Protein AF-A0A529HVR4-F1 (afdb_monomer_lite)

Radius of gyration: 23.27 Å; chains: 1; bounding box: 55×46×53 Å

Foldseek 3Di:
DPQDFPPVQPPCSVVLSVLVCVLVVHDDDDDPDPPDDDDDDVPPPVPDDALVNLVSNLVSLVVSPVVGDDDPVRVVVSVVVNVVSVVVNVVRVVVVVVVVVVVVVVVVVCVVDVVVVVVVCVVVVVVVVVVVVVVVVVPDD

Structure (mmCIF, N/CA/C/O backbone):
data_AF-A0A529HVR4-F1
#
_entry.id   AF-A0A529HVR4-F1
#
loop_
_atom_site.group_PDB
_atom_site.id
_atom_site.type_symbol
_atom_site.label_atom_id
_atom_site.label_alt_id
_atom_site.label_comp_id
_atom_site.label_asym_id
_atom_site.label_entity_id
_atom_site.label_seq_id
_atom_site.pdbx_PDB_ins_code
_atom_site.Cartn_x
_atom_site.Cartn_y
_atom_site.Cartn_z
_atom_site.occupancy
_atom_site.B_iso_or_equiv
_atom_site.auth_seq_id
_atom_site.auth_comp_id
_atom_site.auth_asym_id
_atom_site.auth_atom_id
_atom_site.pdbx_PDB_model_num
ATOM 1 N N . ASN A 1 1 ? -24.835 -1.739 6.003 1.00 67.44 1 ASN A N 1
ATOM 2 C CA . ASN A 1 1 ? -23.398 -1.408 5.846 1.00 67.44 1 ASN A CA 1
ATOM 3 C C . ASN A 1 1 ? -23.011 -1.468 4.375 1.00 67.44 1 ASN A C 1
ATOM 5 O O . ASN A 1 1 ? -22.716 -2.547 3.888 1.00 67.44 1 ASN A O 1
ATOM 9 N N . HIS A 1 2 ? -23.071 -0.353 3.639 1.00 83.12 2 HIS A N 1
ATOM 10 C CA . HIS A 1 2 ? -22.723 -0.298 2.208 1.00 83.12 2 HIS A CA 1
ATOM 11 C C .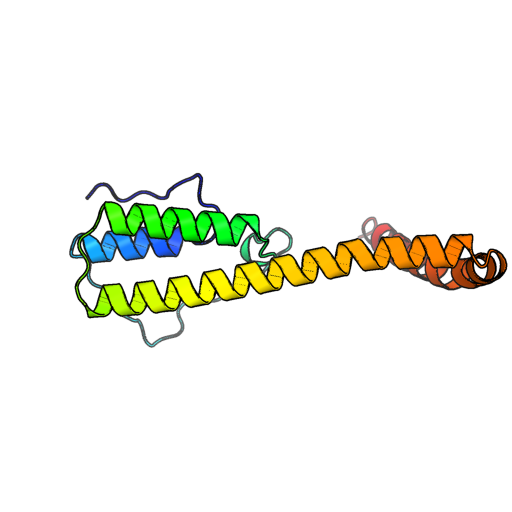 HIS A 1 2 ? -21.201 -0.468 2.005 1.00 83.12 2 HIS A C 1
ATOM 13 O O . HIS A 1 2 ? -20.483 0.512 1.840 1.00 83.12 2 HIS A O 1
ATOM 19 N N . LEU A 1 3 ? -20.697 -1.699 2.122 1.00 91.94 3 LEU A N 1
ATOM 20 C CA . LEU A 1 3 ? -19.314 -2.083 1.826 1.00 91.94 3 LEU A CA 1
ATOM 21 C C . LEU A 1 3 ? -19.280 -2.706 0.434 1.00 91.94 3 LEU A C 1
ATOM 23 O O . LEU A 1 3 ? -20.051 -3.623 0.152 1.00 91.94 3 LEU A O 1
ATOM 27 N N . ARG A 1 4 ? -18.428 -2.177 -0.439 1.00 92.62 4 ARG A N 1
ATOM 28 C CA . ARG A 1 4 ? -18.248 -2.642 -1.815 1.00 92.62 4 ARG A CA 1
ATOM 29 C C . ARG A 1 4 ? -16.787 -2.458 -2.200 1.00 92.62 4 ARG A C 1
ATOM 31 O O . ARG A 1 4 ? -16.124 -1.582 -1.652 1.00 92.62 4 ARG A O 1
ATOM 38 N N . TYR A 1 5 ? -16.313 -3.282 -3.127 1.00 94.12 5 TYR A N 1
ATOM 39 C CA . TYR A 1 5 ? -15.022 -3.052 -3.760 1.00 94.12 5 TYR A CA 1
ATOM 40 C C . TYR A 1 5 ? -15.064 -1.762 -4.579 1.00 94.12 5 TYR A C 1
ATOM 42 O O . TYR A 1 5 ? -16.069 -1.474 -5.233 1.00 94.12 5 TYR A O 1
ATOM 50 N N . ASP A 1 6 ? -13.965 -1.013 -4.556 1.00 91.50 6 ASP A N 1
ATOM 51 C CA . ASP A 1 6 ? -13.706 -0.010 -5.580 1.00 91.50 6 ASP A CA 1
ATOM 52 C C . ASP A 1 6 ? -13.197 -0.730 -6.829 1.00 91.50 6 ASP A C 1
ATOM 54 O O . ASP A 1 6 ? -12.057 -1.185 -6.878 1.00 91.50 6 ASP A O 1
ATOM 58 N N . GLU A 1 7 ? -14.050 -0.843 -7.844 1.00 90.88 7 GLU A N 1
ATOM 59 C CA . GLU A 1 7 ? -13.726 -1.533 -9.097 1.00 90.88 7 GLU A CA 1
ATOM 60 C C . GLU A 1 7 ? -12.603 -0.847 -9.896 1.00 90.88 7 GLU A C 1
ATOM 62 O O . GLU A 1 7 ? -12.062 -1.436 -10.834 1.00 90.88 7 GLU A O 1
ATOM 67 N N . LYS A 1 8 ? -12.223 0.386 -9.532 1.00 90.75 8 LYS A N 1
ATOM 68 C CA . LYS A 1 8 ? -11.086 1.096 -10.133 1.00 90.75 8 LYS A CA 1
ATOM 69 C C . LYS A 1 8 ? -9.754 0.714 -9.490 1.00 90.75 8 LYS A C 1
ATOM 71 O O . LYS A 1 8 ? -8.714 0.862 -10.134 1.00 90.75 8 LYS A O 1
ATOM 76 N N . LEU A 1 9 ? -9.765 0.200 -8.259 1.00 94.06 9 LEU A N 1
ATOM 77 C CA . LEU A 1 9 ? -8.569 -0.270 -7.572 1.00 94.06 9 LEU A CA 1
ATOM 78 C C . LEU A 1 9 ? -8.375 -1.758 -7.869 1.00 94.06 9 LEU A C 1
ATOM 80 O O . LEU A 1 9 ? -9.100 -2.611 -7.380 1.00 94.06 9 LEU A O 1
ATOM 84 N N . ARG A 1 10 ? -7.392 -2.080 -8.710 1.00 90.62 10 ARG A N 1
ATOM 85 C CA . ARG A 1 10 ? -7.160 -3.465 -9.155 1.00 90.62 10 ARG A CA 1
ATOM 86 C C . ARG A 1 10 ? -6.208 -4.260 -8.260 1.00 90.62 10 ARG A C 1
ATOM 88 O O . ARG A 1 10 ? -6.155 -5.478 -8.376 1.00 90.62 10 ARG A O 1
ATOM 95 N N . ILE A 1 11 ? -5.391 -3.568 -7.467 1.00 91.94 11 ILE A N 1
ATOM 96 C CA . ILE A 1 11 ? -4.466 -4.166 -6.502 1.00 91.94 11 ILE A CA 1
ATOM 97 C C . ILE A 1 11 ? -4.577 -3.375 -5.201 1.00 91.94 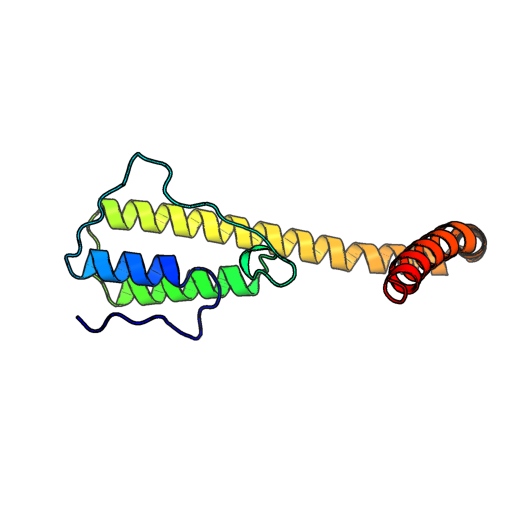11 ILE A C 1
ATOM 99 O O . ILE A 1 11 ? -4.349 -2.166 -5.201 1.00 91.94 11 ILE A O 1
ATOM 103 N N . GLY A 1 12 ? -4.852 -4.068 -4.097 1.00 91.94 12 GLY A N 1
ATOM 104 C CA . GLY A 1 12 ? -4.995 -3.472 -2.764 1.00 91.94 12 GLY A CA 1
ATOM 105 C C . GLY A 1 12 ? -6.435 -3.086 -2.414 1.00 91.94 12 GLY A C 1
ATOM 106 O O . GLY A 1 12 ? -6.669 -2.412 -1.411 1.00 91.94 12 GLY A O 1
ATOM 107 N N . GLU A 1 13 ? -7.397 -3.507 -3.229 1.00 94.75 13 GLU A N 1
ATOM 108 C CA . GLU A 1 13 ? -8.834 -3.359 -3.016 1.00 94.75 13 GLU A CA 1
ATOM 109 C C . GLU A 1 13 ? -9.341 -4.134 -1.804 1.00 94.75 13 GLU A C 1
ATOM 111 O O . GLU A 1 13 ? -10.220 -3.664 -1.082 1.00 94.75 13 GLU A O 1
ATOM 116 N N . ASP A 1 14 ? -8.745 -5.296 -1.547 1.00 94.19 14 ASP A N 1
ATOM 117 C CA . ASP A 1 14 ? -9.003 -6.125 -0.377 1.00 94.19 14 ASP A CA 1
ATOM 118 C C . ASP A 1 14 ? -8.643 -5.393 0.921 1.00 94.19 14 ASP A C 1
ATOM 120 O O . ASP A 1 14 ? -9.427 -5.382 1.871 1.00 94.19 14 ASP A O 1
ATOM 124 N N . TYR A 1 15 ? -7.498 -4.710 0.937 1.00 95.31 15 TYR A N 1
ATOM 125 C CA . TYR A 1 15 ? -7.060 -3.888 2.054 1.00 95.31 15 TYR A CA 1
ATOM 126 C C . TYR A 1 15 ? -8.067 -2.779 2.361 1.00 95.31 15 TYR A C 1
ATOM 128 O O . TYR A 1 15 ? -8.464 -2.637 3.517 1.00 95.31 15 TYR A O 1
ATOM 136 N N . ILE A 1 16 ? -8.499 -2.018 1.349 1.00 95.75 16 ILE A N 1
ATOM 137 C CA . ILE A 1 16 ? -9.457 -0.920 1.541 1.00 95.75 16 ILE A CA 1
ATOM 138 C C . ILE A 1 16 ? -10.803 -1.463 2.020 1.00 95.75 16 ILE A C 1
ATOM 140 O O . ILE A 1 16 ? -11.357 -0.939 2.984 1.00 95.75 16 ILE A O 1
ATOM 144 N N . LEU A 1 17 ? -11.294 -2.559 1.433 1.00 95.69 17 LEU A N 1
ATOM 145 C CA . LEU A 1 17 ? -12.540 -3.187 1.868 1.00 95.69 17 LEU A CA 1
ATOM 146 C C . LEU A 1 17 ? -12.483 -3.603 3.347 1.00 95.69 17 LEU A C 1
ATOM 148 O O . LEU A 1 17 ? -13.407 -3.306 4.110 1.00 95.69 17 LEU A O 1
ATOM 152 N N . LEU A 1 18 ? -11.402 -4.271 3.761 1.00 95.31 18 LEU A N 1
ATOM 153 C CA . LEU A 1 18 ? -11.212 -4.709 5.145 1.00 95.31 18 LEU A CA 1
ATOM 154 C C . LEU A 1 18 ? -11.031 -3.523 6.098 1.00 95.31 18 LEU A C 1
ATOM 156 O O . LEU A 1 18 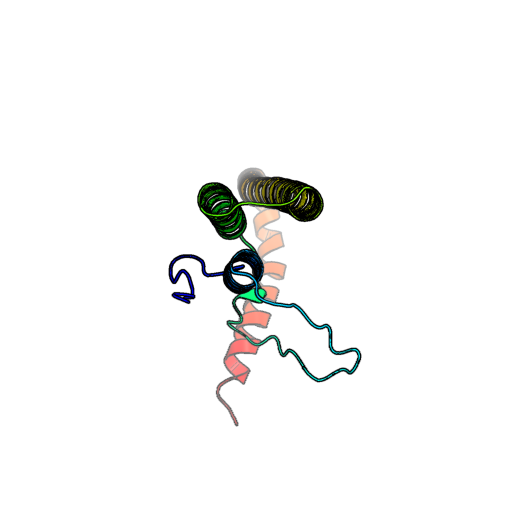? -11.629 -3.509 7.174 1.00 95.31 18 LEU A O 1
ATOM 160 N N . ALA A 1 19 ? -10.266 -2.505 5.703 1.00 95.44 19 ALA A N 1
ATOM 161 C CA . ALA A 1 19 ? -10.102 -1.283 6.482 1.00 95.44 19 ALA A CA 1
ATOM 162 C C . ALA A 1 19 ? -11.450 -0.571 6.685 1.00 95.44 19 ALA A C 1
ATOM 164 O O . ALA A 1 19 ? -11.775 -0.188 7.808 1.00 95.44 19 ALA A O 1
ATOM 165 N N . SER A 1 20 ? -12.279 -0.464 5.641 1.00 95.00 20 SER A N 1
ATOM 166 C CA . SER A 1 20 ? -13.623 0.124 5.726 1.00 95.00 20 SER A CA 1
ATOM 167 C C . SER A 1 20 ? -14.569 -0.712 6.578 1.00 95.00 20 SER A C 1
ATOM 169 O O . SER A 1 20 ? -15.410 -0.155 7.284 1.00 95.00 20 SER A O 1
ATOM 171 N N . ALA A 1 21 ? -14.439 -2.041 6.561 1.00 95.31 21 ALA A N 1
ATOM 172 C CA . ALA A 1 21 ? -15.198 -2.904 7.458 1.00 95.31 21 ALA A CA 1
ATOM 173 C C . ALA A 1 21 ? -14.839 -2.636 8.928 1.00 95.31 21 ALA A C 1
ATOM 175 O O . ALA A 1 21 ? -15.740 -2.484 9.754 1.00 95.31 21 ALA A O 1
ATOM 176 N N . LEU A 1 22 ? -13.546 -2.508 9.243 1.00 94.25 22 LEU A N 1
ATOM 177 C CA . LEU A 1 22 ? -13.070 -2.183 10.592 1.00 94.25 22 LEU A CA 1
ATOM 178 C C . LEU A 1 22 ? -13.507 -0.782 11.029 1.00 94.25 22 LEU A C 1
ATOM 180 O O . LEU A 1 22 ? -14.038 -0.625 12.126 1.00 94.25 22 LEU A O 1
ATOM 184 N N . ALA A 1 23 ? -13.384 0.216 10.151 1.00 94.06 23 ALA A N 1
ATOM 185 C CA . ALA A 1 23 ? -13.817 1.586 10.425 1.00 94.06 23 ALA A CA 1
ATOM 186 C C . ALA A 1 23 ? -15.326 1.696 10.714 1.00 94.06 23 ALA A C 1
ATOM 188 O O . ALA A 1 23 ? -15.755 2.568 11.465 1.00 94.06 23 ALA A O 1
ATOM 189 N N . LYS A 1 24 ? -16.141 0.788 10.159 1.00 93.25 24 LYS A N 1
ATOM 190 C CA . LYS A 1 24 ? -17.592 0.705 10.403 1.00 93.25 24 LYS A CA 1
ATOM 191 C C . LYS A 1 24 ? -17.958 -0.177 11.611 1.00 93.25 24 LYS A C 1
ATOM 193 O O . LYS A 1 24 ? -19.109 -0.589 11.734 1.00 93.25 24 LYS A O 1
ATOM 198 N N . GLY A 1 25 ? -17.001 -0.474 12.495 1.00 93.31 25 GLY A N 1
ATOM 199 C CA . GLY A 1 25 ? -17.218 -1.249 13.724 1.00 93.31 25 GLY A CA 1
ATOM 200 C C . GLY A 1 25 ? -17.116 -2.767 13.548 1.00 93.31 25 GLY A C 1
ATOM 201 O O . GLY A 1 25 ? -17.506 -3.520 14.442 1.00 93.31 25 GLY A O 1
ATOM 202 N N . GLY A 1 26 ? -16.607 -3.233 12.405 1.00 94.06 26 GLY A N 1
ATOM 203 C CA . GLY A 1 26 ? -16.273 -4.637 12.199 1.00 94.06 26 GLY A CA 1
ATOM 204 C C . GLY A 1 26 ? -15.183 -5.112 13.161 1.00 94.06 26 GLY A C 1
ATOM 205 O O . GLY A 1 26 ? -14.380 -4.330 13.666 1.00 94.06 26 GLY A O 1
ATOM 206 N N . ARG A 1 27 ? -15.140 -6.422 13.411 1.00 94.38 27 ARG A N 1
ATOM 207 C CA . ARG A 1 27 ? -14.108 -7.063 14.235 1.00 94.38 27 ARG A CA 1
ATOM 208 C C . ARG A 1 27 ? -13.241 -7.943 13.345 1.00 94.38 27 ARG A C 1
ATOM 210 O O . ARG A 1 27 ? -13.772 -8.765 12.605 1.00 94.38 27 ARG A O 1
ATOM 217 N N . CYS A 1 28 ? -11.925 -7.776 13.429 1.00 92.81 28 CYS A N 1
ATOM 218 C CA . CYS A 1 28 ? -10.972 -8.689 12.804 1.00 92.81 28 CYS A CA 1
ATOM 219 C C . CYS A 1 28 ? -10.603 -9.779 13.811 1.00 92.81 28 CYS A C 1
ATOM 221 O O . CYS A 1 28 ? -10.143 -9.470 14.910 1.00 92.81 28 CYS A O 1
ATOM 223 N N . VAL A 1 29 ? -10.798 -11.039 13.434 1.00 94.12 29 VAL A N 1
ATOM 224 C CA . VAL A 1 29 ? -10.326 -12.203 14.187 1.00 94.12 29 VAL A CA 1
ATOM 225 C C . VAL A 1 29 ? -9.309 -12.921 13.313 1.00 94.12 29 VAL A C 1
ATOM 227 O O . VAL A 1 29 ? -9.553 -13.133 12.128 1.00 94.12 29 VAL A O 1
ATOM 230 N N . VAL A 1 30 ? -8.162 -13.263 13.891 1.00 91.94 30 VAL A N 1
ATOM 231 C CA . VAL A 1 30 ? -7.096 -13.984 13.192 1.00 91.94 30 VAL A CA 1
ATOM 232 C C . VAL A 1 30 ? -7.253 -15.473 13.475 1.00 91.94 30 VAL A C 1
ATOM 234 O O . VAL A 1 30 ? -7.215 -15.881 14.632 1.00 91.94 30 VAL A O 1
ATOM 237 N N . GLU A 1 31 ? -7.422 -16.268 12.421 1.00 93.62 31 GLU A N 1
ATOM 238 C CA . GLU A 1 31 ? -7.409 -17.731 12.493 1.00 93.62 31 GLU A CA 1
ATOM 239 C C . GLU A 1 31 ? -5.949 -18.220 12.538 1.00 93.62 31 GLU A C 1
ATOM 241 O O . GLU A 1 31 ? -5.202 -17.962 11.589 1.00 93.62 31 GLU A O 1
ATOM 246 N N . PRO A 1 32 ? -5.498 -18.876 13.627 1.00 93.75 32 PRO A N 1
ATOM 247 C CA . PRO A 1 32 ? -4.116 -19.341 13.742 1.00 93.75 32 PRO A CA 1
ATOM 248 C C . PRO A 1 32 ? -3.800 -20.552 12.854 1.00 93.75 32 PRO A C 1
ATOM 250 O O . PRO A 1 32 ? -2.624 -20.849 12.635 1.00 93.75 32 PRO A O 1
ATOM 253 N N . THR A 1 33 ? -4.809 -21.275 12.362 1.00 95.94 33 THR A N 1
ATOM 254 C CA . THR A 1 33 ? -4.606 -22.441 11.499 1.00 95.94 33 THR A CA 1
ATOM 255 C C . THR A 1 33 ? -4.473 -22.060 10.025 1.00 95.94 33 THR A C 1
ATOM 257 O O . THR A 1 33 ? -5.054 -21.097 9.523 1.00 95.94 33 THR A O 1
ATOM 260 N N . VAL A 1 34 ? -3.682 -22.844 9.290 1.00 92.56 34 VAL A N 1
ATOM 261 C CA . VAL A 1 34 ? -3.514 -22.650 7.847 1.00 92.56 34 VAL A CA 1
ATOM 262 C C . VAL A 1 34 ? -4.752 -23.187 7.130 1.00 92.56 34 VAL A C 1
ATOM 264 O O . VAL A 1 34 ? -4.903 -24.394 6.968 1.00 92.56 34 VAL A O 1
ATOM 267 N N . GLY A 1 35 ? -5.629 -22.282 6.692 1.00 92.62 35 GLY A N 1
ATOM 268 C CA . GLY A 1 35 ? -6.851 -22.618 5.947 1.00 92.62 35 GLY A CA 1
ATOM 269 C C . GLY A 1 35 ? -6.814 -22.274 4.454 1.00 92.62 35 GLY A C 1
ATOM 270 O O . GLY A 1 35 ? -7.766 -22.566 3.735 1.00 92.62 35 GLY A O 1
ATOM 271 N N . TYR A 1 36 ? -5.743 -21.635 3.973 1.00 89.50 36 TYR A N 1
ATOM 272 C CA . TYR A 1 36 ? -5.683 -21.083 2.619 1.00 89.50 36 TYR A CA 1
ATOM 273 C C . TYR A 1 36 ? -4.370 -21.418 1.911 1.00 89.50 36 TYR A C 1
ATOM 275 O O . TYR A 1 36 ? -3.287 -21.123 2.416 1.00 89.50 36 TYR A O 1
ATOM 283 N N . VAL A 1 37 ? -4.476 -21.993 0.709 1.00 91.25 37 VAL A N 1
ATOM 284 C CA . VAL A 1 37 ? -3.342 -22.244 -0.190 1.00 91.25 37 VAL A CA 1
ATOM 285 C C . VAL A 1 37 ? -3.466 -21.325 -1.396 1.00 91.25 37 VAL A C 1
ATOM 287 O O . VAL A 1 37 ? -4.381 -21.452 -2.210 1.00 91.25 37 VAL A O 1
ATOM 290 N N . TYR A 1 38 ? -2.527 -20.390 -1.515 1.00 86.69 38 TYR A N 1
ATOM 291 C CA . TYR A 1 38 ? -2.482 -19.469 -2.641 1.00 86.69 38 TYR A CA 1
ATOM 292 C C . TYR A 1 38 ? -1.708 -20.071 -3.819 1.00 86.69 38 TYR A C 1
ATOM 294 O O . TYR A 1 38 ? -0.592 -20.564 -3.658 1.00 86.69 38 TYR A O 1
ATOM 302 N N . HIS A 1 39 ? -2.277 -19.977 -5.022 1.00 87.62 39 HIS A N 1
ATOM 303 C CA . HIS A 1 39 ? -1.631 -20.408 -6.261 1.00 87.62 39 HIS A CA 1
ATOM 304 C C . HIS A 1 39 ? -1.434 -19.225 -7.207 1.00 87.62 39 HIS A C 1
ATOM 306 O O . HIS A 1 39 ? -2.399 -18.633 -7.688 1.00 87.62 39 HIS A O 1
ATOM 312 N N . ILE A 1 40 ? -0.178 -18.937 -7.548 1.00 85.38 40 ILE A N 1
ATOM 313 C CA . ILE A 1 40 ? 0.159 -17.979 -8.604 1.00 85.38 40 ILE A CA 1
ATOM 314 C C . ILE A 1 40 ? 0.121 -18.712 -9.939 1.00 85.38 40 ILE A C 1
ATOM 316 O O . ILE A 1 40 ? 0.836 -19.693 -10.140 1.00 85.38 40 ILE A O 1
ATOM 320 N N . ARG A 1 41 ? -0.701 -18.224 -10.866 1.00 87.44 41 ARG A N 1
ATOM 321 C CA . ARG A 1 41 ? -0.808 -18.747 -12.230 1.00 87.44 41 ARG A CA 1
ATOM 322 C C . ARG A 1 41 ? -0.426 -17.668 -13.235 1.00 87.44 41 ARG A C 1
ATOM 324 O O . ARG A 1 41 ? -0.310 -16.482 -12.915 1.00 87.44 41 ARG A O 1
ATOM 331 N N . THR A 1 42 ? -0.222 -18.077 -14.481 1.00 83.38 42 THR A N 1
ATOM 332 C CA . THR A 1 42 ? -0.066 -17.136 -15.591 1.00 83.38 42 THR A CA 1
ATOM 333 C C . THR A 1 42 ? -1.294 -16.228 -15.654 1.00 83.38 42 THR A C 1
ATOM 335 O O . THR A 1 42 ? -2.418 -16.714 -15.705 1.00 83.38 42 THR A O 1
ATOM 338 N N . GLY A 1 43 ? -1.073 -14.913 -15.606 1.00 80.81 43 GLY A N 1
ATOM 339 C CA . GLY A 1 43 ? -2.148 -13.915 -15.566 1.00 80.81 43 GLY A CA 1
ATOM 340 C C . GLY A 1 43 ? -2.609 -13.499 -14.164 1.00 80.81 43 GLY A C 1
ATOM 341 O O . GLY A 1 43 ? -3.413 -12.577 -14.065 1.00 80.81 43 GLY A O 1
ATOM 342 N N . SER A 1 44 ? -2.090 -14.097 -13.081 1.00 82.94 44 SER A N 1
ATOM 343 C CA . SER A 1 44 ? -2.358 -13.604 -11.723 1.00 82.94 44 SER A CA 1
ATOM 344 C C . SER A 1 44 ? -1.914 -12.147 -11.585 1.00 82.94 44 SER A C 1
ATOM 346 O O . SER A 1 44 ? -0.741 -11.824 -11.793 1.00 82.94 44 SER A O 1
ATOM 348 N N . ILE A 1 45 ? -2.849 -11.283 -11.188 1.00 78.06 45 ILE A N 1
ATOM 349 C CA . ILE A 1 45 ? -2.620 -9.843 -11.002 1.00 78.06 45 ILE A CA 1
ATOM 350 C C . ILE A 1 45 ? -1.521 -9.557 -9.971 1.00 78.06 45 ILE A C 1
ATOM 352 O O . ILE A 1 45 ? -0.726 -8.642 -10.143 1.00 78.06 45 ILE A O 1
ATOM 356 N N . SER A 1 46 ? -1.375 -10.422 -8.967 1.00 70.94 46 SER A N 1
ATOM 357 C CA . SER A 1 46 ? -0.371 -10.305 -7.905 1.00 70.94 46 SER A CA 1
ATOM 358 C C . SER A 1 46 ? 1.069 -10.588 -8.366 1.00 70.94 46 SER A C 1
ATOM 360 O O . SER A 1 46 ? 1.993 -10.521 -7.561 1.00 70.94 46 SER A O 1
ATOM 362 N N . ARG A 1 47 ? 1.291 -10.931 -9.645 1.00 78.31 47 ARG A N 1
ATOM 363 C CA . ARG A 1 47 ? 2.624 -11.265 -10.177 1.00 78.31 47 ARG A CA 1
ATOM 364 C C . ARG A 1 47 ? 3.458 -10.035 -10.528 1.00 78.31 47 ARG A C 1
ATOM 366 O O . ARG A 1 47 ? 4.684 -10.123 -10.552 1.00 78.31 47 ARG A O 1
ATOM 373 N N . VAL A 1 48 ? 2.814 -8.918 -10.863 1.00 82.19 48 VAL A N 1
ATOM 374 C CA . VAL A 1 48 ? 3.501 -7.709 -11.325 1.00 82.19 48 VAL A CA 1
ATOM 375 C C . VAL A 1 48 ? 2.966 -6.506 -10.568 1.00 82.19 48 VAL A C 1
ATOM 377 O O . VAL A 1 48 ? 1.792 -6.165 -10.664 1.00 82.19 48 VAL A O 1
ATOM 380 N N . LEU A 1 49 ? 3.860 -5.838 -9.845 1.00 87.19 49 LEU A N 1
ATOM 381 C CA . LEU A 1 49 ? 3.592 -4.544 -9.242 1.00 87.19 49 LEU A CA 1
ATOM 382 C C . LEU A 1 49 ? 4.241 -3.461 -10.105 1.00 87.19 49 LEU A C 1
ATOM 384 O O . LEU A 1 49 ? 5.445 -3.498 -10.358 1.00 87.19 49 LEU A O 1
ATOM 388 N N . GLU A 1 50 ? 3.437 -2.506 -10.556 1.00 90.94 50 GLU A N 1
ATOM 389 C CA . GLU A 1 50 ? 3.870 -1.379 -11.374 1.00 90.94 50 GLU A CA 1
ATOM 390 C C . GLU A 1 50 ? 3.672 -0.084 -10.597 1.00 90.94 50 GLU A C 1
ATOM 392 O O . GLU A 1 50 ? 2.951 -0.052 -9.600 1.00 90.94 50 GLU A O 1
ATOM 397 N N . LEU A 1 51 ? 4.331 0.985 -11.044 1.00 92.62 51 LEU A N 1
ATOM 398 C CA . LEU A 1 51 ? 4.289 2.274 -10.357 1.00 92.62 51 LEU A CA 1
ATOM 399 C C . LEU A 1 51 ? 2.845 2.776 -10.194 1.00 92.62 51 LEU A C 1
ATOM 401 O O . LEU A 1 51 ? 2.438 3.077 -9.076 1.00 92.62 51 LEU A O 1
ATOM 405 N N . HIS A 1 52 ? 2.058 2.725 -11.272 1.00 92.88 52 HIS A N 1
ATOM 406 C CA . HIS A 1 52 ? 0.664 3.164 -11.267 1.00 92.88 52 HIS A CA 1
ATOM 407 C C . HIS A 1 52 ? -0.218 2.364 -10.287 1.00 92.88 52 HIS A C 1
ATOM 409 O O . HIS A 1 52 ? -1.153 2.913 -9.715 1.00 92.88 52 HIS A O 1
ATOM 415 N N . HIS A 1 53 ? 0.092 1.083 -10.030 1.00 94.12 53 HIS A N 1
ATOM 416 C CA . HIS A 1 53 ? -0.619 0.300 -9.013 1.00 94.12 53 HIS A CA 1
ATOM 417 C C . HIS A 1 53 ? -0.373 0.865 -7.606 1.00 94.12 53 HIS A C 1
ATOM 419 O O . HIS A 1 53 ? -1.294 0.967 -6.803 1.00 94.12 53 HIS A O 1
ATOM 425 N N . VAL A 1 54 ? 0.875 1.224 -7.292 1.00 95.44 54 VAL A N 1
ATOM 426 C CA . VAL A 1 54 ? 1.251 1.770 -5.977 1.00 95.44 54 VAL A CA 1
ATOM 427 C C . VAL A 1 54 ? 0.690 3.179 -5.782 1.00 95.44 54 VAL A C 1
ATOM 429 O O . VAL A 1 54 ? 0.282 3.521 -4.674 1.00 95.44 54 VAL A O 1
ATOM 432 N N . GLU A 1 55 ? 0.647 3.976 -6.848 1.00 95.38 55 GLU A N 1
ATOM 433 C CA . GLU A 1 55 ? 0.023 5.302 -6.853 1.00 95.38 55 GLU A CA 1
ATOM 434 C C . GLU A 1 55 ? -1.486 5.201 -6.601 1.00 95.38 55 GLU A C 1
ATOM 436 O O . GLU A 1 55 ? -1.977 5.827 -5.665 1.00 95.38 55 GLU A O 1
ATOM 441 N N . ALA A 1 56 ? -2.191 4.311 -7.308 1.00 96.25 56 ALA A N 1
ATOM 442 C CA . ALA A 1 56 ? -3.613 4.055 -7.072 1.00 96.25 56 ALA A CA 1
ATOM 443 C C . ALA A 1 56 ? -3.897 3.591 -5.630 1.00 96.25 56 ALA A C 1
ATOM 445 O O . ALA A 1 56 ? -4.852 4.040 -5.000 1.00 96.25 56 ALA A O 1
ATOM 446 N N . MET A 1 57 ? -3.035 2.741 -5.055 1.00 96.69 57 MET A N 1
ATOM 447 C CA . MET A 1 57 ? -3.147 2.361 -3.640 1.00 96.69 57 MET A CA 1
ATOM 448 C C . MET A 1 57 ? -2.953 3.547 -2.686 1.00 96.69 57 MET A C 1
ATOM 450 O O . MET A 1 57 ? -3.550 3.561 -1.614 1.00 96.69 57 MET A O 1
ATOM 454 N N . ALA A 1 58 ? -2.095 4.513 -3.023 1.00 96.62 58 ALA A N 1
ATOM 455 C CA . ALA A 1 58 ? -1.883 5.704 -2.202 1.00 96.62 58 ALA A CA 1
ATOM 456 C C . ALA A 1 58 ? -3.083 6.661 -2.272 1.00 96.62 58 ALA A C 1
ATOM 458 O O . ALA A 1 58 ? -3.459 7.248 -1.258 1.00 96.62 58 ALA A O 1
ATOM 459 N N . GLU A 1 59 ? -3.689 6.798 -3.451 1.00 96.69 59 GLU A N 1
ATOM 460 C CA . GLU A 1 59 ? -4.914 7.577 -3.653 1.00 96.69 59 GLU A CA 1
ATOM 461 C C . GLU A 1 59 ? -6.092 6.969 -2.889 1.00 96.69 59 GLU A C 1
ATOM 463 O O . GLU A 1 59 ? -6.812 7.685 -2.193 1.00 96.69 59 GLU A O 1
ATOM 468 N N . ALA A 1 60 ? -6.242 5.644 -2.937 1.00 96.75 60 ALA A N 1
ATOM 469 C CA . ALA A 1 60 ? -7.275 4.944 -2.185 1.00 96.75 60 ALA A CA 1
ATOM 470 C C . ALA A 1 60 ? -7.081 5.069 -0.664 1.00 96.75 60 ALA A C 1
ATOM 472 O O . ALA A 1 60 ? -8.046 5.309 0.061 1.00 96.75 60 ALA A O 1
ATOM 473 N N . ASP A 1 61 ? -5.835 4.988 -0.177 1.00 96.44 61 ASP A N 1
ATOM 474 C CA . ASP A 1 61 ? -5.500 5.274 1.223 1.00 96.44 61 ASP A CA 1
ATOM 475 C C . ASP A 1 61 ? -5.925 6.706 1.614 1.00 96.44 61 ASP A C 1
ATOM 477 O O . ASP A 1 61 ? -6.490 6.924 2.688 1.00 96.44 61 ASP A O 1
ATOM 481 N N . ALA A 1 62 ? -5.675 7.696 0.752 1.00 95.44 62 ALA A N 1
ATOM 482 C CA . ALA A 1 62 ? -6.052 9.084 1.014 1.00 95.44 62 ALA A CA 1
ATOM 483 C C . ALA A 1 62 ? -7.578 9.277 1.048 1.00 95.44 62 ALA A C 1
ATOM 485 O O . ALA A 1 62 ? -8.085 9.950 1.945 1.00 95.44 62 ALA A O 1
ATOM 486 N N . ALA A 1 63 ? -8.307 8.653 0.118 1.00 95.38 63 ALA A N 1
ATOM 487 C CA . ALA A 1 63 ? -9.768 8.671 0.097 1.00 95.38 63 ALA A CA 1
ATOM 488 C C . ALA A 1 63 ? -10.358 8.023 1.360 1.00 95.38 63 ALA A C 1
ATOM 490 O O . ALA A 1 63 ? -11.214 8.613 2.018 1.00 95.38 63 ALA A O 1
ATOM 491 N N . PHE A 1 64 ? -9.831 6.861 1.760 1.00 95.25 64 PHE A N 1
ATOM 492 C CA . PHE A 1 64 ? -10.217 6.187 2.999 1.00 95.25 64 PHE A CA 1
ATOM 493 C C . PHE A 1 64 ? -10.029 7.092 4.225 1.00 95.25 64 PHE A C 1
ATOM 495 O O . PHE A 1 64 ? -10.928 7.213 5.058 1.00 95.25 64 PHE A O 1
ATOM 502 N N . ALA A 1 65 ? -8.870 7.748 4.334 1.00 95.19 65 ALA A N 1
ATOM 503 C CA . ALA A 1 65 ? -8.550 8.612 5.467 1.00 95.19 65 ALA A CA 1
ATOM 504 C C . ALA A 1 65 ? -9.424 9.877 5.534 1.00 95.19 65 ALA A C 1
ATOM 506 O O . ALA A 1 65 ? -9.580 10.446 6.613 1.00 95.19 65 ALA A O 1
ATOM 507 N N . ALA A 1 66 ? -9.981 10.318 4.403 1.00 95.44 66 ALA A N 1
ATOM 508 C CA . ALA A 1 66 ? -10.919 11.435 4.352 1.00 95.44 66 ALA A CA 1
ATOM 509 C C . ALA A 1 66 ? -12.339 11.035 4.794 1.00 95.44 66 ALA A C 1
ATOM 511 O O . ALA A 1 66 ? -13.055 11.859 5.360 1.00 95.44 66 ALA A O 1
ATOM 512 N N . GLU A 1 67 ? -12.749 9.786 4.551 1.00 93.56 67 GLU A N 1
ATOM 513 C CA . GLU A 1 67 ? -14.102 9.298 4.861 1.00 93.56 67 GLU A CA 1
ATOM 514 C C . GLU A 1 67 ? -14.237 8.757 6.294 1.00 93.56 67 GLU A C 1
ATOM 516 O O . GLU A 1 67 ? -15.321 8.794 6.882 1.00 93.56 67 GLU A O 1
ATOM 521 N N . HIS A 1 68 ? -13.151 8.243 6.875 1.00 94.12 68 HIS A N 1
ATOM 522 C CA . HIS A 1 68 ? -13.211 7.493 8.125 1.00 94.12 68 HIS A CA 1
ATOM 523 C C . HIS A 1 68 ? -12.396 8.114 9.256 1.00 94.12 68 HIS A C 1
ATOM 525 O O . HIS A 1 68 ? -11.230 8.479 9.107 1.00 94.12 68 HIS A O 1
ATOM 531 N N . PHE A 1 69 ? -13.002 8.140 10.445 1.00 93.00 69 PHE A N 1
ATOM 532 C CA . PHE A 1 69 ? -12.270 8.410 11.674 1.00 93.00 69 PHE A CA 1
ATOM 533 C C . PHE A 1 69 ? -11.306 7.258 11.978 1.00 93.00 69 PHE A C 1
ATOM 535 O O . PHE A 1 69 ? -11.659 6.083 11.871 1.00 93.00 69 PHE A O 1
ATOM 542 N N . MET A 1 70 ? -10.098 7.610 12.407 1.00 93.50 70 MET A N 1
ATOM 543 C CA . MET A 1 70 ? -9.075 6.669 12.844 1.00 93.50 70 MET A CA 1
ATOM 544 C C . MET A 1 70 ? -8.639 7.020 14.262 1.00 93.50 70 MET A C 1
ATOM 546 O O . MET A 1 70 ? -8.319 8.177 14.548 1.00 93.50 70 MET A O 1
ATOM 550 N N . ASP A 1 71 ? -8.571 6.014 15.131 1.00 94.00 71 ASP A N 1
ATOM 551 C CA . ASP A 1 71 ? -7.848 6.140 16.393 1.00 94.00 71 ASP A CA 1
ATOM 552 C C . ASP A 1 71 ? -6.329 6.232 16.151 1.00 94.00 71 ASP A C 1
ATOM 554 O O . ASP A 1 71 ? -5.833 6.124 15.023 1.00 94.00 71 ASP A O 1
ATOM 558 N N . ASP A 1 72 ? -5.559 6.463 17.210 1.00 96.12 72 ASP A N 1
ATOM 559 C CA . ASP A 1 72 ? -4.119 6.688 17.076 1.00 96.12 72 ASP A CA 1
ATOM 560 C C . ASP A 1 72 ? -3.352 5.432 16.635 1.00 96.12 72 ASP A C 1
ATOM 562 O O . ASP A 1 72 ? -2.351 5.537 15.918 1.00 96.12 72 ASP A O 1
ATOM 566 N N . GLY A 1 73 ? -3.852 4.241 16.976 1.00 96.00 73 GLY A N 1
ATOM 567 C CA . GLY A 1 73 ? -3.296 2.975 16.502 1.00 96.00 73 GLY A CA 1
ATOM 568 C C . GLY A 1 73 ? -3.493 2.803 14.996 1.00 96.00 73 GLY A C 1
ATOM 569 O O . GLY A 1 73 ? -2.543 2.491 14.268 1.00 96.00 73 GLY A O 1
ATOM 570 N N . ALA A 1 74 ? -4.702 3.081 14.511 1.00 94.50 74 ALA A N 1
ATOM 571 C CA . ALA A 1 74 ? -5.049 3.070 13.098 1.00 94.50 74 ALA A CA 1
ATOM 572 C C . ALA A 1 74 ? -4.240 4.116 12.318 1.00 94.50 74 ALA A C 1
ATOM 574 O O . ALA A 1 74 ? -3.622 3.767 11.311 1.00 94.50 74 ALA A O 1
ATOM 575 N N . LYS A 1 75 ? -4.123 5.356 12.822 1.00 95.69 75 LYS A N 1
ATOM 576 C CA . LYS A 1 75 ? -3.269 6.400 12.219 1.00 95.69 75 LYS A CA 1
ATOM 577 C C . LYS A 1 75 ? -1.813 5.952 12.108 1.00 95.69 75 LYS A C 1
ATOM 579 O O . LYS A 1 75 ? -1.183 6.145 11.067 1.00 95.69 75 LYS A O 1
ATOM 584 N N . ALA A 1 76 ? -1.263 5.332 13.153 1.00 97.38 76 ALA A N 1
ATOM 585 C CA . ALA A 1 76 ? 0.110 4.835 13.139 1.00 97.38 76 ALA A CA 1
ATOM 586 C C . ALA A 1 76 ? 0.307 3.710 12.105 1.00 97.38 76 ALA A C 1
ATOM 588 O O . ALA A 1 76 ? 1.312 3.699 11.379 1.00 97.38 76 ALA A O 1
ATOM 589 N N . ALA A 1 77 ? -0.655 2.788 11.999 1.00 95.62 77 ALA A N 1
ATOM 590 C CA . ALA A 1 77 ? -0.653 1.733 10.989 1.00 95.62 77 ALA A CA 1
ATOM 591 C C . ALA A 1 77 ? -0.735 2.309 9.564 1.00 95.62 77 ALA A C 1
ATOM 593 O O . ALA A 1 77 ? 0.073 1.931 8.710 1.00 95.62 77 ALA A O 1
ATOM 594 N N . PHE A 1 78 ? -1.621 3.281 9.335 1.00 95.19 78 PHE A N 1
ATOM 595 C CA . PHE A 1 78 ? -1.760 3.994 8.064 1.00 95.19 78 PHE A CA 1
ATOM 596 C C . PHE A 1 78 ? -0.479 4.742 7.686 1.00 95.19 78 PHE A C 1
ATOM 598 O O . PHE A 1 78 ? 0.034 4.600 6.578 1.00 95.19 78 PHE A O 1
ATOM 605 N N . ALA A 1 79 ? 0.132 5.461 8.630 1.00 95.69 79 ALA A N 1
ATOM 606 C CA . ALA A 1 79 ? 1.394 6.156 8.399 1.00 95.69 79 ALA A CA 1
ATOM 607 C C . ALA A 1 79 ? 2.528 5.184 8.028 1.00 95.69 79 ALA A C 1
ATOM 609 O O . ALA A 1 79 ? 3.358 5.485 7.163 1.00 95.69 79 ALA A O 1
ATOM 610 N N . ARG A 1 80 ? 2.578 4.003 8.663 1.00 97.88 80 ARG A N 1
ATOM 611 C CA . ARG A 1 80 ? 3.540 2.942 8.324 1.00 97.88 80 ARG A CA 1
ATOM 612 C C . ARG A 1 80 ? 3.304 2.405 6.915 1.00 97.88 80 ARG A C 1
ATOM 614 O O . ARG A 1 80 ? 4.272 2.277 6.163 1.00 97.88 80 ARG A O 1
ATOM 621 N N . ARG A 1 81 ? 2.048 2.141 6.552 1.00 96.75 81 ARG A N 1
ATOM 622 C CA . ARG A 1 81 ? 1.665 1.705 5.206 1.00 96.75 81 ARG A CA 1
ATOM 623 C C . ARG A 1 81 ? 2.031 2.754 4.155 1.00 96.75 81 ARG A C 1
ATOM 625 O O . ARG A 1 81 ? 2.748 2.432 3.213 1.00 96.75 81 ARG A O 1
ATOM 632 N N . GLY A 1 82 ? 1.683 4.020 4.375 1.00 96.38 82 GLY A N 1
ATOM 633 C CA . GLY A 1 82 ? 2.030 5.116 3.468 1.00 96.38 82 GLY A CA 1
ATOM 634 C C . GLY A 1 82 ? 3.543 5.263 3.258 1.00 96.38 82 GLY A C 1
ATOM 635 O O . GLY A 1 82 ? 3.998 5.496 2.139 1.00 96.38 82 GLY A O 1
ATOM 636 N N . ARG A 1 83 ? 4.364 5.052 4.300 1.00 97.94 83 ARG A N 1
ATOM 637 C CA . ARG A 1 83 ? 5.832 4.982 4.142 1.00 97.94 83 ARG A CA 1
ATOM 638 C C . ARG A 1 83 ? 6.269 3.805 3.266 1.00 97.94 83 ARG A C 1
ATOM 640 O O . ARG A 1 83 ? 7.208 3.961 2.490 1.00 97.94 83 ARG A O 1
ATOM 647 N N . SER A 1 84 ? 5.630 2.644 3.402 1.00 96.44 84 SER A N 1
ATOM 648 C CA . SER A 1 84 ? 5.923 1.460 2.586 1.00 96.44 84 SER A CA 1
ATOM 649 C C . SER A 1 84 ? 5.576 1.690 1.113 1.00 96.44 84 SER A C 1
ATOM 651 O O . SER A 1 84 ? 6.439 1.467 0.264 1.00 96.44 84 SER A O 1
ATOM 653 N N . LEU A 1 85 ? 4.393 2.242 0.816 1.00 96.12 85 LEU A N 1
ATOM 654 C CA . LEU A 1 85 ? 4.005 2.586 -0.555 1.00 96.12 85 LEU A CA 1
ATOM 655 C C . LEU A 1 85 ? 4.968 3.586 -1.192 1.00 96.12 85 LEU A C 1
ATOM 657 O O . LEU A 1 85 ? 5.433 3.357 -2.303 1.00 96.12 85 LEU A O 1
ATOM 661 N N . ARG A 1 86 ? 5.339 4.661 -0.482 1.00 96.94 86 ARG A N 1
ATOM 662 C CA . ARG A 1 86 ? 6.302 5.640 -1.014 1.00 96.94 86 ARG A CA 1
ATOM 663 C C . ARG A 1 86 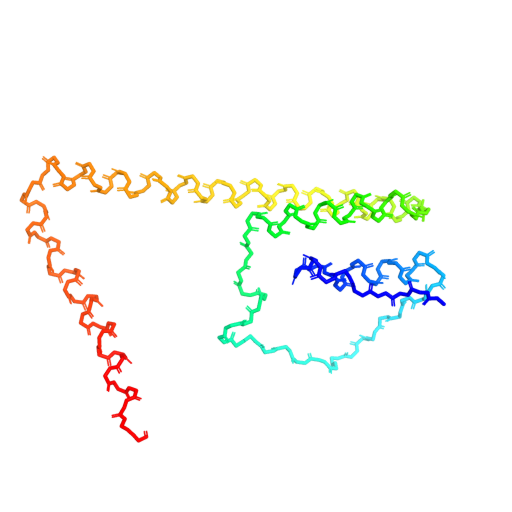? 7.639 4.994 -1.368 1.00 96.94 86 ARG A C 1
ATOM 665 O O . ARG A 1 86 ? 8.175 5.254 -2.439 1.00 96.94 86 ARG A O 1
ATOM 672 N N . LYS A 1 87 ? 8.155 4.110 -0.507 1.00 96.75 87 LYS A N 1
ATOM 673 C CA . LYS A 1 87 ? 9.384 3.352 -0.793 1.00 96.75 87 LYS A CA 1
ATOM 674 C C . LYS A 1 87 ? 9.227 2.456 -2.024 1.00 96.75 87 LYS A C 1
ATOM 676 O O . LYS A 1 87 ? 10.133 2.417 -2.853 1.00 96.75 87 LYS A O 1
ATOM 681 N N . ALA A 1 88 ? 8.093 1.765 -2.156 1.00 93.56 88 ALA A N 1
ATOM 682 C CA . ALA A 1 88 ? 7.805 0.926 -3.316 1.00 93.56 88 ALA A CA 1
ATOM 683 C C . ALA A 1 88 ? 7.738 1.753 -4.610 1.00 93.56 88 ALA A C 1
ATOM 685 O O . ALA A 1 88 ? 8.380 1.388 -5.592 1.00 93.56 88 ALA A O 1
ATOM 686 N N . ALA A 1 89 ? 7.054 2.900 -4.593 1.00 94.06 89 ALA A N 1
ATOM 687 C CA . ALA A 1 89 ? 6.981 3.817 -5.727 1.00 94.06 89 ALA A CA 1
ATOM 688 C C . ALA A 1 89 ? 8.374 4.321 -6.140 1.00 94.06 89 ALA A C 1
ATOM 690 O O . ALA A 1 89 ? 8.749 4.216 -7.309 1.00 94.06 89 ALA A O 1
ATOM 691 N N . SER A 1 90 ? 9.194 4.775 -5.182 1.00 93.25 90 SER A N 1
ATOM 692 C CA . SER A 1 90 ? 10.573 5.205 -5.462 1.00 93.25 90 SER A CA 1
ATOM 693 C C . SER A 1 90 ? 11.423 4.082 -6.062 1.00 93.25 90 SER A C 1
ATOM 695 O O . SER A 1 90 ? 12.167 4.310 -7.015 1.00 93.25 90 SER A O 1
ATOM 697 N N . PHE A 1 91 ? 11.302 2.858 -5.542 1.00 92.88 91 PHE A N 1
ATOM 698 C CA . PHE A 1 91 ? 12.013 1.699 -6.075 1.00 92.88 91 PHE A CA 1
ATOM 699 C C . PHE A 1 91 ? 11.580 1.364 -7.509 1.00 92.88 91 PHE A C 1
ATOM 701 O O . PHE A 1 91 ? 12.427 1.179 -8.383 1.00 92.88 91 PHE A O 1
ATOM 708 N N . LEU A 1 92 ? 10.273 1.323 -7.775 1.00 91.69 92 LEU A N 1
ATOM 709 C CA . LEU A 1 92 ? 9.732 1.025 -9.103 1.00 91.69 92 LEU A CA 1
ATOM 710 C C . LEU A 1 92 ? 10.140 2.088 -10.127 1.00 91.69 92 LEU A C 1
ATOM 712 O O . LEU A 1 92 ? 10.567 1.738 -11.227 1.00 91.69 92 LEU A O 1
ATOM 716 N N . SER A 1 93 ? 10.095 3.365 -9.744 1.00 90.88 93 SER A N 1
ATOM 717 C CA . SER A 1 93 ? 10.583 4.480 -10.561 1.00 90.88 93 SER A CA 1
ATOM 718 C C . SER A 1 93 ? 12.077 4.334 -10.890 1.00 90.88 93 SER A C 1
ATOM 720 O O . SER A 1 93 ? 12.472 4.402 -12.057 1.00 90.88 93 SER A O 1
ATOM 722 N N . LEU A 1 94 ? 12.916 4.011 -9.897 1.00 88.31 94 LEU A N 1
ATOM 723 C CA . LEU A 1 94 ? 14.344 3.755 -10.113 1.00 88.31 94 LEU A CA 1
ATOM 724 C C . LEU A 1 94 ? 14.577 2.600 -11.099 1.00 88.31 94 LEU A C 1
ATOM 726 O O . LEU A 1 94 ? 15.378 2.727 -12.030 1.00 88.31 94 LEU A O 1
ATOM 730 N N . VAL A 1 95 ? 13.863 1.484 -10.930 1.00 86.69 95 VAL A N 1
ATOM 731 C CA . VAL A 1 95 ? 13.947 0.331 -11.838 1.00 86.69 95 VAL A CA 1
ATOM 732 C C . VAL A 1 95 ? 13.537 0.719 -13.259 1.00 86.69 95 VAL A C 1
ATOM 734 O O . VAL A 1 95 ? 14.218 0.326 -14.209 1.00 86.69 95 VAL A O 1
ATOM 737 N N . GLN A 1 96 ? 12.474 1.510 -13.430 1.00 86.50 96 GLN A N 1
ATOM 738 C CA . GLN A 1 96 ? 12.057 2.013 -14.743 1.00 86.50 96 GLN A CA 1
ATOM 739 C C . GLN A 1 96 ? 13.134 2.899 -15.383 1.00 86.50 96 GLN A C 1
ATOM 741 O O . GLN A 1 96 ? 13.475 2.693 -16.547 1.00 86.50 96 GLN A O 1
ATOM 746 N N . HIS A 1 97 ? 13.748 3.816 -14.632 1.00 82.88 97 HIS A N 1
ATOM 747 C CA . HIS A 1 97 ? 14.834 4.656 -15.146 1.00 82.88 97 HIS A CA 1
ATOM 748 C C . HIS A 1 97 ? 16.073 3.850 -15.558 1.00 82.88 97 HIS A C 1
ATOM 750 O O . HIS A 1 97 ? 16.673 4.129 -16.601 1.00 82.88 97 HIS A O 1
ATOM 756 N N . ILE A 1 98 ? 16.449 2.825 -14.787 1.00 81.81 98 ILE A N 1
ATOM 757 C CA . ILE A 1 98 ? 17.541 1.908 -15.150 1.00 81.81 98 ILE A CA 1
ATOM 758 C C . ILE A 1 98 ? 17.191 1.167 -16.444 1.00 81.81 98 ILE A C 1
ATOM 760 O O . ILE A 1 98 ? 17.998 1.143 -17.379 1.00 81.81 98 ILE A O 1
ATOM 764 N N . LYS A 1 99 ? 15.973 0.618 -16.529 1.00 77.44 99 LYS A N 1
ATOM 765 C CA . LYS A 1 99 ? 15.470 -0.079 -17.718 1.00 77.44 99 LYS A CA 1
ATOM 766 C C . LYS A 1 99 ? 15.339 0.818 -18.941 1.00 77.44 99 LYS A C 1
ATOM 768 O O . LYS A 1 99 ? 15.451 0.291 -20.031 1.00 77.44 99 LYS A O 1
ATOM 773 N N . ALA A 1 100 ? 15.126 2.124 -18.796 1.00 82.00 100 ALA A N 1
ATOM 774 C CA . ALA A 1 100 ? 15.081 3.065 -19.917 1.00 82.00 100 ALA A CA 1
ATOM 775 C C . ALA A 1 100 ? 16.487 3.477 -20.393 1.00 82.00 100 ALA A C 1
ATOM 777 O O . ALA A 1 100 ? 16.719 3.684 -21.582 1.00 82.00 100 ALA A O 1
ATOM 778 N N . ARG A 1 101 ? 17.468 3.550 -19.483 1.00 74.31 101 ARG A N 1
ATOM 779 C CA . ARG A 1 101 ? 18.863 3.892 -19.819 1.00 74.31 101 ARG A CA 1
ATOM 780 C C . ARG A 1 101 ? 19.670 2.714 -20.368 1.00 74.31 101 ARG A C 1
ATOM 782 O O . ARG A 1 101 ? 20.568 2.929 -21.178 1.00 74.31 101 ARG A O 1
ATOM 789 N N . ALA A 1 102 ? 19.377 1.486 -19.949 1.00 69.44 102 ALA A N 1
ATOM 790 C CA . ALA A 1 102 ? 20.009 0.277 -20.479 1.00 69.44 102 ALA A CA 1
ATOM 791 C C . ALA A 1 102 ? 19.849 0.097 -22.010 1.00 69.44 102 ALA A C 1
ATOM 793 O O . ALA A 1 102 ? 20.865 -0.116 -22.671 1.00 69.44 102 ALA A O 1
ATOM 794 N N . PRO A 1 103 ? 18.652 0.234 -22.615 1.00 70.25 103 PRO A N 1
ATOM 795 C CA . PRO A 1 103 ? 18.466 0.115 -24.056 1.00 70.25 103 PRO A CA 1
ATOM 796 C C . PRO A 1 103 ? 19.142 1.261 -24.804 1.00 70.25 103 PRO A C 1
ATOM 798 O O . PRO A 1 103 ? 19.762 1.015 -25.830 1.00 70.25 103 PRO A O 1
ATOM 801 N N . LEU A 1 104 ? 19.133 2.487 -24.267 1.00 73.06 104 LEU A N 1
ATOM 802 C CA . LEU A 1 104 ? 19.873 3.607 -24.860 1.00 73.06 104 LEU A CA 1
ATOM 803 C C . LEU A 1 104 ? 21.389 3.352 -24.885 1.00 73.06 104 LEU A C 1
ATOM 805 O O . LEU A 1 104 ? 22.039 3.609 -25.896 1.00 73.06 104 LEU A O 1
ATOM 809 N N . LYS A 1 105 ? 21.959 2.801 -23.803 1.00 66.12 105 LYS A N 1
ATOM 810 C CA . LYS A 1 105 ? 23.368 2.378 -23.778 1.00 66.12 105 LYS A CA 1
ATOM 811 C C . LYS A 1 105 ? 23.634 1.245 -24.771 1.00 66.12 105 LYS A C 1
ATOM 813 O O . LYS A 1 105 ? 24.611 1.324 -25.501 1.00 66.12 105 LYS A O 1
ATOM 818 N N . ALA A 1 106 ? 22.756 0.244 -24.841 1.00 68.62 106 ALA A N 1
ATOM 819 C CA . ALA A 1 106 ? 22.892 -0.871 -25.776 1.00 68.62 106 ALA A CA 1
ATOM 820 C C . ALA A 1 106 ? 22.854 -0.411 -27.245 1.00 68.62 106 ALA A C 1
ATOM 822 O O . ALA A 1 106 ? 23.690 -0.836 -28.036 1.00 68.62 106 ALA A O 1
ATOM 823 N N . ILE A 1 107 ? 21.944 0.505 -27.596 1.00 68.44 107 ILE A N 1
ATOM 824 C CA . ILE A 1 107 ? 21.845 1.098 -28.938 1.00 68.44 107 ILE A CA 1
ATOM 825 C C . ILE A 1 107 ? 23.094 1.923 -29.258 1.00 68.44 107 ILE A C 1
ATOM 827 O O . ILE A 1 107 ? 23.671 1.771 -30.331 1.00 68.44 107 ILE A O 1
ATOM 831 N N . ARG A 1 108 ? 23.559 2.759 -28.320 1.00 71.00 108 ARG A N 1
ATOM 832 C CA . ARG A 1 108 ? 24.790 3.539 -28.505 1.00 71.00 108 ARG A CA 1
ATOM 833 C C . ARG A 1 108 ? 26.001 2.636 -28.732 1.00 71.00 108 ARG A C 1
ATOM 835 O O . ARG A 1 108 ? 26.764 2.907 -29.648 1.00 71.00 108 ARG A O 1
ATOM 842 N N . THR A 1 109 ? 26.152 1.571 -27.944 1.00 67.06 109 THR A N 1
ATOM 843 C CA . THR A 1 109 ? 27.234 0.590 -28.109 1.00 67.06 109 THR A CA 1
ATOM 844 C C . THR A 1 109 ? 27.151 -0.126 -29.458 1.00 67.06 109 THR A C 1
ATOM 846 O O . THR A 1 109 ? 28.172 -0.279 -30.120 1.00 67.06 109 THR A O 1
ATOM 849 N N . ALA A 1 110 ? 25.948 -0.502 -29.901 1.00 64.38 110 ALA A N 1
ATOM 850 C CA . ALA A 1 110 ? 25.740 -1.129 -31.205 1.00 64.38 110 ALA A CA 1
ATOM 851 C C . ALA A 1 110 ? 26.075 -0.194 -32.385 1.00 64.38 110 ALA A C 1
ATOM 853 O O . ALA A 1 110 ? 26.588 -0.651 -33.401 1.00 64.38 110 ALA A O 1
ATOM 854 N N . LEU A 1 111 ? 25.811 1.109 -32.251 1.00 65.94 111 LEU A N 1
ATOM 855 C CA . LEU A 1 111 ? 26.127 2.110 -33.277 1.00 65.94 111 LEU A CA 1
ATOM 856 C C . LEU A 1 111 ? 27.607 2.523 -33.279 1.00 65.94 111 LEU A C 1
ATOM 858 O O . LEU A 1 111 ? 28.135 2.866 -34.331 1.00 65.94 111 LEU A O 1
ATOM 862 N N . SER A 1 112 ? 28.281 2.500 -32.124 1.00 72.44 112 SER A N 1
ATOM 863 C CA . SER A 1 112 ? 29.704 2.852 -32.014 1.00 72.44 112 SER A CA 1
ATOM 864 C C . SER A 1 112 ? 30.659 1.720 -32.394 1.00 72.44 112 SER A C 1
ATOM 866 O O . SER A 1 112 ? 31.825 1.993 -32.659 1.00 72.44 112 SER A O 1
ATOM 868 N N . ASP A 1 113 ? 30.192 0.468 -32.402 1.00 61.38 113 ASP A N 1
ATOM 869 C CA . ASP A 1 113 ? 30.993 -0.699 -32.782 1.00 61.38 113 ASP A CA 1
ATOM 870 C C . ASP A 1 113 ? 30.171 -1.688 -33.639 1.00 61.38 113 ASP A C 1
ATOM 872 O O . ASP A 1 113 ? 29.571 -2.644 -33.128 1.00 61.38 113 ASP A O 1
ATOM 876 N N . PRO A 1 114 ? 30.145 -1.487 -34.970 1.00 60.06 114 PRO A N 1
ATOM 877 C CA . PRO A 1 114 ? 29.463 -2.384 -35.902 1.00 60.06 114 PRO A CA 1
ATOM 878 C C . PRO A 1 114 ? 30.028 -3.817 -35.906 1.00 60.06 114 PRO A C 1
ATOM 880 O O . PRO A 1 114 ? 29.320 -4.759 -36.274 1.00 60.06 114 PRO A O 1
ATOM 883 N N . ALA A 1 115 ? 31.285 -4.017 -35.488 1.00 65.12 115 ALA A N 1
ATOM 884 C CA . ALA A 1 115 ? 31.903 -5.339 -35.404 1.00 65.12 115 ALA A CA 1
ATOM 885 C C . ALA A 1 115 ? 31.404 -6.119 -34.173 1.00 65.12 115 ALA A C 1
ATOM 887 O O . ALA A 1 115 ? 31.148 -7.323 -34.275 1.00 65.12 115 ALA A O 1
ATOM 888 N N . ALA A 1 116 ? 31.147 -5.442 -33.047 1.00 60.06 116 ALA A N 1
ATOM 889 C CA . ALA A 1 116 ? 30.521 -6.039 -31.862 1.00 60.06 116 ALA A CA 1
ATOM 890 C C . ALA A 1 116 ? 29.094 -6.554 -32.134 1.00 60.06 116 ALA A C 1
ATOM 892 O O . ALA A 1 116 ? 28.712 -7.624 -31.648 1.00 60.06 116 ALA A O 1
ATOM 893 N N . VAL A 1 117 ? 28.323 -5.864 -32.984 1.00 55.81 117 VAL A N 1
ATOM 894 C CA . VAL A 1 117 ? 26.993 -6.323 -33.435 1.00 55.81 117 VAL A CA 1
ATOM 895 C C . VAL A 1 117 ? 27.094 -7.641 -34.213 1.00 55.81 117 VAL A C 1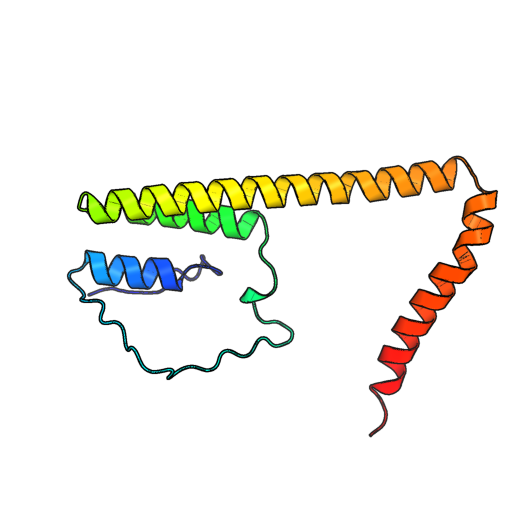
ATOM 897 O O . VAL A 1 117 ? 26.261 -8.537 -34.035 1.00 55.81 117 VAL A O 1
ATOM 900 N N . ARG A 1 118 ? 28.160 -7.821 -35.008 1.00 56.69 118 ARG A N 1
ATOM 901 C CA . ARG A 1 118 ? 28.411 -9.056 -35.769 1.00 56.69 118 ARG A CA 1
ATOM 902 C C . ARG A 1 118 ? 28.648 -10.261 -34.850 1.00 56.69 118 ARG A C 1
ATOM 904 O O . ARG A 1 118 ? 28.182 -11.355 -35.168 1.00 56.69 118 ARG A O 1
ATOM 911 N N . HIS A 1 119 ? 29.263 -10.059 -33.682 1.00 58.47 119 HIS A N 1
ATOM 912 C CA . HIS A 1 119 ? 29.485 -11.100 -32.667 1.00 58.47 119 HIS A CA 1
ATOM 913 C C . HIS A 1 119 ? 28.273 -11.368 -31.751 1.00 58.47 119 HIS A C 1
ATOM 915 O O . HIS A 1 119 ? 28.157 -12.460 -31.193 1.00 58.47 119 HIS A O 1
ATOM 921 N N . MET A 1 120 ? 27.326 -10.428 -31.634 1.00 49.81 120 MET A N 1
ATOM 922 C CA . MET A 1 120 ? 26.083 -10.614 -30.863 1.00 49.81 120 MET A CA 1
ATOM 923 C C . MET A 1 120 ? 24.978 -11.375 -31.613 1.00 49.81 120 MET A C 1
ATOM 925 O O . MET A 1 120 ? 24.032 -11.859 -30.983 1.00 49.81 120 MET A O 1
ATOM 929 N N . SER A 1 121 ? 25.106 -11.536 -32.933 1.00 55.44 121 SER A N 1
ATOM 930 C CA . SER A 1 121 ? 24.160 -12.299 -33.760 1.00 55.44 121 SER A CA 1
ATOM 931 C C . SER A 1 121 ? 23.991 -13.751 -33.280 1.00 55.44 121 SER A C 1
ATOM 933 O O . SER A 1 121 ? 22.873 -14.259 -33.237 1.00 55.44 121 SER A O 1
ATOM 935 N N . MET A 1 122 ? 25.067 -14.385 -32.804 1.00 54.22 122 MET A N 1
ATOM 936 C CA . MET A 1 122 ? 25.068 -15.749 -32.257 1.00 54.22 122 MET A CA 1
ATOM 937 C C . MET A 1 122 ? 24.240 -15.890 -30.961 1.00 54.22 122 MET A C 1
ATOM 939 O O . MET A 1 122 ? 23.289 -16.672 -30.953 1.00 54.22 122 MET A O 1
ATOM 943 N N . PRO A 1 123 ? 24.503 -15.143 -29.868 1.00 56.09 123 PRO A N 1
ATOM 944 C CA . PRO A 1 123 ? 23.729 -15.283 -28.630 1.00 56.09 123 PRO A CA 1
ATOM 945 C C . PRO A 1 123 ? 22.264 -14.835 -28.746 1.00 56.09 123 PRO A C 1
ATOM 947 O O . PRO A 1 123 ? 21.410 -15.378 -28.039 1.00 56.09 123 PRO A O 1
ATOM 950 N N . ILE A 1 124 ? 21.953 -13.874 -29.626 1.00 58.56 124 ILE A N 1
ATOM 951 C CA . ILE A 1 124 ? 20.569 -13.460 -29.909 1.00 58.56 124 ILE A CA 1
ATOM 952 C C . ILE A 1 124 ? 19.852 -14.541 -30.725 1.00 58.56 124 ILE A C 1
ATOM 954 O O . ILE A 1 124 ? 18.753 -14.943 -30.347 1.00 58.56 124 ILE A O 1
ATOM 958 N N . ALA A 1 125 ? 20.485 -15.092 -31.766 1.00 55.47 125 ALA A N 1
ATOM 959 C CA . ALA A 1 125 ? 19.920 -16.197 -32.539 1.00 55.47 125 ALA A CA 1
ATOM 960 C C . ALA A 1 125 ? 19.706 -17.453 -31.681 1.00 55.47 125 ALA A C 1
ATOM 962 O O . ALA A 1 125 ? 18.674 -18.106 -31.808 1.00 55.47 125 ALA A O 1
ATOM 963 N N . VAL A 1 126 ? 20.624 -17.771 -30.761 1.00 56.62 126 VAL A N 1
ATOM 964 C CA . VAL A 1 126 ? 20.463 -18.891 -29.816 1.00 56.62 126 VAL A CA 1
ATOM 965 C C . VAL A 1 126 ? 19.291 -18.647 -28.863 1.00 56.62 126 VAL A C 1
ATOM 967 O O . VAL A 1 126 ? 18.490 -19.555 -28.647 1.00 56.62 126 VAL A O 1
ATOM 970 N N . ARG A 1 127 ? 19.131 -17.429 -28.325 1.00 57.47 127 ARG A N 1
ATOM 971 C CA . ARG A 1 127 ? 17.990 -17.089 -27.455 1.00 57.47 127 ARG A CA 1
ATOM 972 C C . ARG A 1 127 ? 16.659 -17.104 -28.208 1.00 57.47 127 ARG A C 1
ATOM 974 O O . ARG A 1 127 ? 15.699 -17.667 -27.692 1.00 57.47 127 ARG A O 1
ATOM 981 N N . LEU A 1 128 ? 16.612 -16.580 -29.431 1.00 55.59 128 LEU A N 1
ATOM 982 C CA . LEU A 1 128 ? 15.419 -16.616 -30.283 1.00 55.59 128 LEU A CA 1
ATOM 983 C C . LEU A 1 128 ? 15.060 -18.046 -30.709 1.00 55.59 128 LEU A C 1
ATOM 985 O O . LEU A 1 128 ? 13.888 -18.404 -30.665 1.00 55.59 128 LEU A O 1
ATOM 989 N N . ARG A 1 129 ? 16.046 -18.901 -31.023 1.00 54.66 129 ARG A N 1
ATOM 990 C CA . ARG A 1 129 ? 15.819 -20.336 -31.284 1.00 54.66 129 ARG A CA 1
ATOM 991 C C . ARG A 1 129 ? 15.295 -21.071 -30.055 1.00 54.66 129 ARG A C 1
ATOM 993 O O . ARG A 1 129 ? 14.433 -21.928 -30.194 1.00 54.66 129 ARG A O 1
ATOM 1000 N N . ARG A 1 130 ? 15.776 -20.734 -28.854 1.00 54.06 130 ARG A N 1
ATOM 1001 C CA . ARG A 1 130 ? 15.308 -21.345 -27.598 1.00 54.06 130 ARG A CA 1
ATOM 1002 C C . ARG A 1 130 ? 13.855 -20.977 -27.296 1.00 54.06 130 ARG A C 1
ATOM 1004 O O . ARG A 1 130 ? 13.088 -21.844 -26.899 1.00 54.06 130 ARG A O 1
ATOM 1011 N N . VAL A 1 131 ? 13.483 -19.723 -27.548 1.00 55.75 131 VAL A N 1
ATOM 1012 C CA . VAL A 1 131 ? 12.100 -19.240 -27.439 1.00 55.75 131 VAL A CA 1
ATOM 1013 C C . VAL A 1 131 ? 11.216 -19.884 -28.516 1.00 55.75 131 VAL A C 1
ATOM 1015 O O . VAL A 1 131 ? 10.165 -20.421 -28.193 1.00 55.75 131 VAL A O 1
ATOM 1018 N N . ALA A 1 132 ? 11.663 -19.942 -29.773 1.00 54.25 132 ALA A N 1
ATOM 1019 C CA . ALA A 1 132 ? 10.922 -20.595 -30.856 1.00 54.25 132 ALA A CA 1
ATOM 1020 C C . ALA A 1 132 ? 10.720 -22.106 -30.621 1.00 54.25 132 ALA A C 1
ATOM 1022 O O . ALA A 1 132 ? 9.639 -22.624 -30.875 1.00 54.25 132 ALA A O 1
ATOM 1023 N N . ALA A 1 133 ? 11.715 -22.808 -30.068 1.00 50.62 133 ALA A N 1
ATOM 1024 C CA . ALA A 1 133 ? 11.595 -24.219 -29.696 1.00 50.62 133 ALA A CA 1
ATOM 1025 C C . ALA A 1 133 ? 10.604 -24.445 -28.539 1.00 50.62 133 ALA A C 1
ATOM 1027 O O . ALA A 1 133 ? 9.883 -25.438 -28.537 1.00 50.62 133 ALA A O 1
ATOM 1028 N N . GLN A 1 134 ? 10.513 -23.509 -27.587 1.00 50.38 134 GLN A N 1
ATOM 1029 C CA . GLN A 1 134 ? 9.502 -23.546 -26.523 1.00 50.38 134 GLN A CA 1
ATOM 1030 C C . GLN A 1 134 ? 8.075 -23.345 -27.058 1.00 50.38 134 GLN A C 1
ATOM 1032 O O . GLN A 1 134 ? 7.138 -23.887 -26.481 1.00 50.38 134 GLN A O 1
ATOM 1037 N N . PHE A 1 135 ? 7.909 -22.627 -28.174 1.00 48.03 135 PHE A N 1
ATOM 1038 C CA . PHE A 1 135 ? 6.615 -22.470 -28.847 1.00 48.03 135 PHE A CA 1
ATOM 1039 C C . PHE A 1 135 ? 6.289 -23.606 -29.833 1.00 48.03 135 PHE A C 1
ATOM 1041 O O . PHE A 1 135 ? 5.118 -23.923 -30.015 1.00 48.03 135 PHE A O 1
ATOM 1048 N N . ALA A 1 136 ? 7.290 -24.270 -30.421 1.00 48.72 136 ALA A N 1
ATOM 1049 C CA . ALA A 1 136 ? 7.080 -25.412 -31.316 1.00 48.72 136 ALA A CA 1
ATOM 1050 C C . ALA A 1 136 ? 6.640 -26.695 -30.576 1.00 48.72 136 ALA A C 1
ATOM 1052 O O . ALA A 1 136 ? 5.876 -27.484 -31.122 1.00 48.72 136 ALA A O 1
ATOM 1053 N N . VAL A 1 137 ? 7.052 -26.887 -29.316 1.00 46.69 137 VAL A N 1
ATOM 1054 C CA . VAL A 1 137 ? 6.655 -28.054 -28.493 1.00 46.69 137 VAL A CA 1
ATOM 1055 C C . VAL A 1 137 ? 5.211 -27.941 -27.958 1.00 46.69 137 VAL A C 1
ATOM 1057 O O . VAL A 1 137 ? 4.648 -28.920 -27.488 1.00 46.69 137 VAL A O 1
ATOM 1060 N N . GLY A 1 138 ? 4.556 -26.780 -28.094 1.00 45.66 138 GLY A N 1
ATOM 1061 C CA . GLY A 1 138 ? 3.161 -26.559 -27.679 1.00 45.66 138 GLY A CA 1
ATOM 1062 C C . GLY A 1 138 ? 2.085 -26.995 -28.685 1.00 45.66 138 GLY A C 1
ATOM 1063 O O . GLY A 1 138 ? 0.903 -26.781 -28.432 1.00 45.66 138 GLY A O 1
ATOM 1064 N N . THR A 1 139 ? 2.461 -27.595 -29.818 1.00 45.03 139 THR A N 1
ATOM 1065 C CA . THR A 1 139 ? 1.514 -28.186 -30.785 1.00 45.03 139 THR A CA 1
ATOM 1066 C C . THR A 1 139 ? 1.879 -29.641 -31.047 1.00 45.03 139 THR A C 1
AT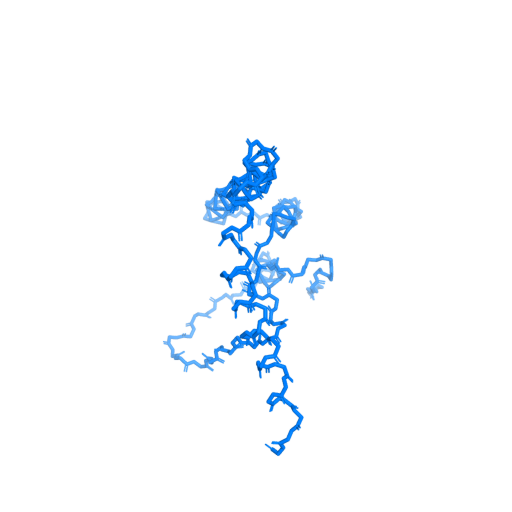OM 1068 O O . THR A 1 139 ? 2.357 -30.005 -32.115 1.00 45.03 139 THR A O 1
ATOM 1071 N N . GLY A 1 140 ? 1.693 -30.498 -30.046 1.00 42.25 140 GLY A N 1
ATOM 1072 C CA . GLY A 1 140 ? 1.937 -31.922 -30.235 1.00 42.25 140 GLY A CA 1
ATOM 1073 C C . GLY A 1 140 ? 1.884 -32.748 -28.963 1.00 42.25 140 GLY A C 1
ATOM 1074 O O . GLY A 1 140 ? 2.938 -33.139 -28.476 1.00 42.25 140 GLY A O 1
ATOM 1075 N N . ARG A 1 141 ? 0.647 -33.097 -28.581 1.00 33.44 141 ARG A N 1
ATOM 1076 C CA . ARG A 1 141 ? 0.224 -34.116 -27.600 1.00 33.44 141 ARG A CA 1
ATOM 1077 C C . ARG A 1 141 ? 0.273 -33.732 -26.127 1.00 33.44 141 ARG A C 1
ATOM 1079 O O . ARG A 1 141 ? 1.369 -33.476 -25.593 1.00 33.44 141 ARG A O 1
#

pLDDT: mean 81.96, std 16.84, range [33.44, 97.94]

Secondary structure (DSSP, 8-state):
------TT--SSHHHHHHHHHHHTT-------S--------TT-GGG---HHHHHHHHHHHHHHHHHS---HHHHHHHHHHHHHHHHHHHHHHHHHHHHHHHHHHHHHHHHH-HHHHHHHHHHHHHHHHHHHHHHHTTS--

Sequence (141 aa):
NHLRYDEKLRIGEDYILLASALAKGGRCVVEPTVGYVYHIRTGSISRVLELHHVEAMAEADAAFAAEHFMDDGAKAAFARRGRSLRKAASFLSLVQHIKARAPLKAIRTALSDPAAVRHMSMPIAVRLRRVAAQFAVGTGR